Protein AF-A0A843E5I3-F1 (afdb_monomer_lite)

Sequence (64 aa):
MAAEMAYIGAGIAIGLTGLASGIAEKDVGAAAVGAITEDVSLFGKAMVLMVLPETIVIFGLVIA

Secondary structure (DSSP, 8-state):
-HHHHHHHHHHHHHHHHHHHHHHHHHHHHHHHHHHHHH-GGGHHHHHHHHTTTHHHHHHHHHH-

pLDDT: mean 95.67, std 5.55, range [64.19, 98.25]

Foldseek 3Di:
DVVVVLVVVLCCLLVVLVVQLVVVLVVLVVVLVVVCVVPVVCNVVSVVSSCPSVVSNVVSNVSD

Radius of gyration: 15.92 Å; chains: 1; bounding box: 38×16×43 Å

Structure (mmCIF, N/CA/C/O backbone):
data_AF-A0A843E5I3-F1
#
_entry.id   AF-A0A843E5I3-F1
#
loop_
_atom_site.group_PDB
_atom_site.id
_atom_site.type_symbol
_atom_site.label_atom_id
_atom_site.label_alt_id
_atom_site.label_comp_id
_atom_site.label_asym_id
_atom_site.label_entity_id
_atom_site.label_seq_id
_atom_site.pdbx_PDB_ins_code
_atom_si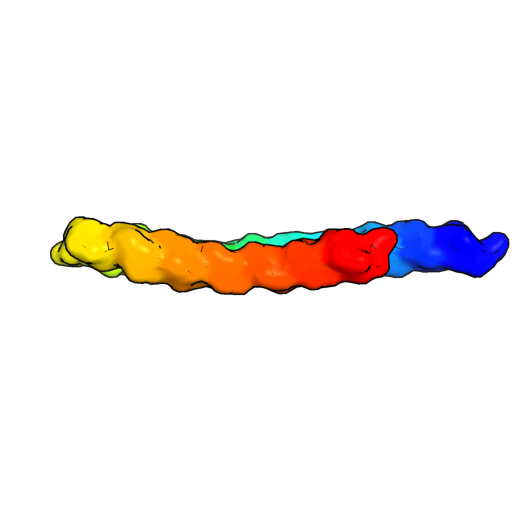te.Cartn_x
_atom_site.Cartn_y
_atom_site.Cartn_z
_atom_site.occupancy
_atom_site.B_iso_or_equiv
_atom_site.auth_seq_id
_atom_site.auth_comp_id
_atom_site.auth_asym_id
_atom_site.auth_atom_id
_atom_site.pdbx_PDB_model_num
ATOM 1 N N . MET A 1 1 ? 21.370 -4.295 -24.320 1.00 64.19 1 MET A N 1
ATOM 2 C CA . MET A 1 1 ? 20.778 -2.944 -24.192 1.00 64.19 1 MET A CA 1
ATOM 3 C C . MET A 1 1 ? 19.284 -2.944 -23.840 1.00 64.19 1 MET A C 1
ATOM 5 O O . MET A 1 1 ? 18.890 -2.175 -22.977 1.00 64.19 1 MET A O 1
ATOM 9 N N . ALA A 1 2 ? 18.423 -3.752 -24.480 1.00 73.06 2 ALA A N 1
ATOM 10 C CA . ALA A 1 2 ? 16.983 -3.738 -24.167 1.00 73.06 2 ALA A CA 1
ATOM 11 C C . ALA A 1 2 ? 16.634 -4.340 -22.787 1.00 73.06 2 ALA A C 1
ATOM 13 O O . ALA A 1 2 ? 15.729 -3.851 -22.119 1.00 73.06 2 ALA A O 1
ATOM 14 N N . ALA A 1 3 ? 17.365 -5.370 -22.346 1.00 79.88 3 ALA A N 1
ATOM 15 C CA . ALA A 1 3 ? 17.127 -6.028 -21.060 1.00 79.88 3 ALA A CA 1
ATOM 16 C C . ALA A 1 3 ? 17.557 -5.157 -19.865 1.00 79.88 3 ALA A C 1
ATOM 18 O O . ALA A 1 3 ? 16.861 -5.106 -18.858 1.00 79.88 3 ALA A O 1
ATOM 19 N N . GLU A 1 4 ? 18.661 -4.413 -19.988 1.00 90.25 4 GLU A N 1
ATOM 20 C CA . GLU A 1 4 ? 19.150 -3.508 -18.942 1.00 90.25 4 GLU A CA 1
ATOM 21 C C . GLU A 1 4 ? 18.150 -2.371 -18.674 1.00 90.25 4 GLU A C 1
ATOM 23 O O . GLU A 1 4 ? 17.856 -2.063 -17.521 1.00 90.25 4 GLU A O 1
ATOM 28 N N . MET A 1 5 ? 17.567 -1.793 -19.731 1.00 92.38 5 MET A N 1
ATOM 29 C CA . MET A 1 5 ? 16.504 -0.787 -19.605 1.00 92.38 5 MET A CA 1
ATOM 30 C C . MET A 1 5 ? 15.225 -1.363 -18.986 1.00 92.38 5 MET A C 1
ATOM 32 O O . MET A 1 5 ? 14.558 -0.660 -18.228 1.00 92.38 5 MET A O 1
ATOM 36 N N . ALA A 1 6 ? 14.895 -2.628 -19.269 1.00 93.56 6 ALA A N 1
ATOM 37 C CA . ALA A 1 6 ? 13.741 -3.292 -18.667 1.00 93.56 6 ALA A CA 1
ATOM 38 C C . ALA A 1 6 ? 13.894 -3.426 -17.142 1.00 93.56 6 ALA A C 1
ATOM 40 O O . ALA A 1 6 ? 12.953 -3.122 -16.417 1.00 93.56 6 ALA A O 1
ATOM 41 N N . TYR A 1 7 ? 15.087 -3.766 -16.638 1.00 95.38 7 TYR A N 1
ATOM 42 C CA . TYR A 1 7 ? 15.332 -3.848 -15.190 1.00 95.38 7 TYR A CA 1
ATOM 43 C C . TYR A 1 7 ? 15.234 -2.495 -14.478 1.00 95.38 7 TYR A C 1
ATOM 45 O O . TYR A 1 7 ? 14.715 -2.417 -13.365 1.00 95.38 7 TYR A O 1
ATOM 53 N N . ILE A 1 8 ? 15.692 -1.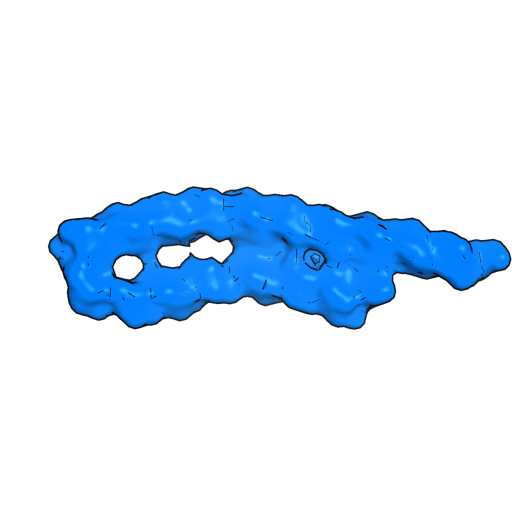416 -15.118 1.00 96.00 8 ILE A N 1
ATOM 54 C CA . ILE A 1 8 ? 15.509 -0.060 -14.579 1.00 96.00 8 ILE A CA 1
ATOM 55 C C . ILE A 1 8 ? 14.015 0.291 -14.549 1.00 96.00 8 ILE A C 1
ATOM 57 O O . ILE A 1 8 ? 13.527 0.807 -13.545 1.00 96.00 8 ILE A O 1
ATOM 61 N N . GLY A 1 9 ? 13.282 -0.029 -15.620 1.00 95.75 9 GLY A N 1
ATOM 62 C CA . GLY A 1 9 ? 11.833 0.162 -15.694 1.00 95.75 9 GLY A CA 1
ATOM 63 C C . GLY A 1 9 ? 11.080 -0.591 -14.595 1.00 95.75 9 GLY A C 1
ATOM 64 O O . GLY A 1 9 ? 10.241 0.006 -13.925 1.00 95.75 9 GLY A O 1
ATOM 65 N N . ALA A 1 10 ? 11.439 -1.853 -14.353 1.00 96.75 10 ALA A N 1
ATOM 66 C CA . ALA A 1 10 ? 10.885 -2.682 -13.286 1.00 96.75 10 ALA A CA 1
ATOM 67 C C . ALA A 1 10 ? 11.116 -2.069 -11.896 1.00 96.75 10 ALA A C 1
ATOM 69 O O . ALA A 1 10 ? 10.181 -1.928 -11.107 1.00 96.75 10 ALA A O 1
ATOM 70 N N . GLY A 1 11 ? 12.345 -1.616 -11.618 1.00 96.88 11 GLY A N 1
ATOM 71 C CA . GLY A 1 11 ? 12.680 -0.941 -10.362 1.00 96.88 11 GLY A CA 1
ATOM 72 C C . GLY A 1 11 ? 11.887 0.352 -10.145 1.00 96.88 11 GLY A C 1
ATOM 73 O O . GLY A 1 11 ? 11.419 0.612 -9.036 1.00 96.88 11 GLY A O 1
ATOM 74 N N . ILE A 1 12 ? 11.687 1.143 -11.204 1.00 97.12 12 ILE A N 1
ATOM 75 C CA . ILE A 1 12 ? 10.862 2.358 -11.152 1.00 97.12 12 ILE A CA 1
ATOM 76 C C . ILE A 1 12 ? 9.391 2.005 -10.914 1.00 97.12 12 ILE A C 1
ATOM 78 O O . ILE A 1 12 ? 8.757 2.642 -10.073 1.00 97.12 12 ILE A O 1
ATOM 82 N N . ALA A 1 13 ? 8.859 1.001 -11.618 1.00 97.38 13 ALA A N 1
ATOM 83 C CA . ALA A 1 13 ? 7.469 0.574 -11.488 1.00 97.38 13 ALA A CA 1
ATOM 84 C C . ALA A 1 13 ? 7.156 0.191 -10.039 1.00 97.38 13 ALA A C 1
ATOM 86 O O . ALA A 1 13 ? 6.311 0.837 -9.420 1.00 97.38 13 ALA A O 1
ATOM 87 N N . ILE A 1 14 ? 7.895 -0.764 -9.465 1.00 97.88 14 ILE A N 1
ATOM 88 C CA . ILE A 1 14 ? 7.639 -1.210 -8.093 1.00 97.88 14 ILE A CA 1
ATOM 89 C C . ILE A 1 14 ? 7.971 -0.142 -7.046 1.00 97.88 14 ILE A C 1
ATOM 91 O O . ILE A 1 14 ? 7.247 0.003 -6.059 1.00 97.88 14 ILE A O 1
ATOM 95 N N . GLY A 1 15 ? 9.033 0.641 -7.265 1.00 97.88 15 GLY A N 1
ATOM 96 C CA . GLY A 1 15 ? 9.452 1.693 -6.342 1.00 97.88 15 GLY A CA 1
ATOM 97 C C . GLY A 1 15 ? 8.404 2.797 -6.208 1.00 97.88 15 GLY A C 1
ATOM 98 O O . GLY A 1 15 ? 8.018 3.155 -5.094 1.00 97.88 15 GLY A O 1
ATOM 99 N N . LEU A 1 16 ? 7.896 3.311 -7.332 1.00 98.25 16 LEU A N 1
ATOM 100 C CA . LEU A 1 16 ? 6.897 4.382 -7.323 1.00 98.25 16 LEU A CA 1
ATOM 101 C C . LEU A 1 16 ? 5.538 3.900 -6.816 1.00 98.25 16 LEU A C 1
ATOM 103 O O . LEU A 1 16 ? 4.901 4.610 -6.037 1.00 98.25 16 LEU A O 1
ATOM 107 N N . THR A 1 17 ? 5.097 2.701 -7.201 1.00 98.25 17 THR A N 1
ATOM 108 C CA . THR A 1 17 ? 3.834 2.155 -6.687 1.00 98.25 17 THR A CA 1
ATOM 109 C C . THR A 1 17 ? 3.912 1.816 -5.204 1.00 98.25 17 THR A C 1
ATOM 111 O O . THR A 1 17 ? 2.930 2.011 -4.496 1.00 98.25 17 THR A O 1
ATOM 114 N N . GLY A 1 18 ? 5.067 1.356 -4.711 1.00 98.06 18 GLY A N 1
ATOM 115 C CA . GLY A 1 18 ? 5.285 1.114 -3.283 1.00 98.06 18 GLY A CA 1
ATOM 116 C C . GLY A 1 18 ? 5.192 2.400 -2.464 1.00 98.06 18 GLY A C 1
ATOM 117 O O . GLY A 1 18 ? 4.491 2.443 -1.454 1.00 98.06 18 GLY A O 1
ATOM 118 N N . LEU A 1 19 ? 5.818 3.481 -2.942 1.00 98.25 19 LEU A N 1
ATOM 119 C CA . LEU A 1 19 ? 5.690 4.804 -2.323 1.00 98.25 19 LEU A CA 1
ATOM 120 C C . LEU A 1 19 ? 4.241 5.308 -2.344 1.00 98.25 19 LEU A C 1
ATOM 122 O O . LEU A 1 19 ? 3.759 5.827 -1.340 1.00 98.25 19 LEU A O 1
ATOM 126 N N . ALA A 1 20 ? 3.536 5.135 -3.464 1.00 97.88 20 ALA A N 1
ATOM 127 C CA . ALA A 1 20 ? 2.134 5.524 -3.582 1.00 97.88 20 ALA A CA 1
ATOM 128 C C . ALA A 1 20 ? 1.216 4.722 -2.637 1.00 97.88 20 ALA A C 1
ATOM 130 O O . ALA A 1 20 ? 0.342 5.326 -2.013 1.00 97.88 20 ALA A O 1
ATOM 131 N N . SER A 1 21 ? 1.446 3.409 -2.482 1.00 97.88 21 SER A N 1
ATOM 132 C CA . SER A 1 21 ? 0.723 2.552 -1.525 1.00 97.88 21 SER A CA 1
ATOM 133 C C . SER A 1 21 ? 0.875 3.086 -0.106 1.00 97.88 21 SER A C 1
ATOM 135 O O . SER A 1 21 ? -0.121 3.409 0.532 1.00 97.88 21 SER 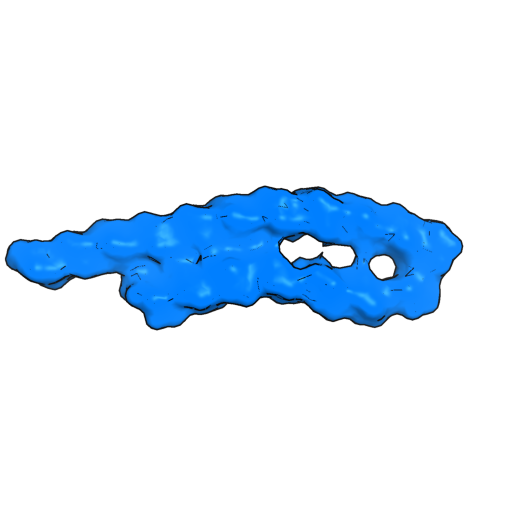A O 1
ATOM 137 N N . GLY A 1 22 ? 2.113 3.328 0.341 1.00 97.69 22 GLY A N 1
ATOM 138 C CA . GLY A 1 22 ? 2.374 3.835 1.691 1.00 97.69 22 GLY A CA 1
ATOM 139 C C . GLY A 1 22 ? 1.770 5.221 1.962 1.00 97.69 22 GLY A C 1
ATOM 140 O O . GLY A 1 22 ? 1.302 5.494 3.068 1.00 97.69 22 GLY A O 1
ATOM 141 N N . ILE A 1 23 ? 1.731 6.108 0.959 1.00 98.25 23 ILE A N 1
ATOM 142 C CA . ILE A 1 23 ? 1.067 7.419 1.089 1.00 98.25 23 ILE A CA 1
ATOM 143 C C . ILE A 1 23 ? -0.441 7.245 1.298 1.00 98.25 23 ILE A C 1
ATOM 145 O O . ILE A 1 23 ? -1.012 7.921 2.155 1.00 98.25 23 ILE A O 1
ATOM 149 N N . ALA A 1 24 ? -1.076 6.345 0.548 1.00 97.56 24 ALA A N 1
ATOM 150 C CA . ALA A 1 24 ? -2.497 6.054 0.695 1.00 97.56 24 ALA A CA 1
ATOM 151 C C . ALA A 1 24 ? -2.801 5.336 2.025 1.00 97.56 24 ALA A C 1
ATOM 153 O O . ALA A 1 24 ? -3.733 5.726 2.731 1.00 97.56 24 ALA A O 1
ATOM 154 N N . GLU A 1 25 ? -1.980 4.358 2.419 1.00 97.62 25 GLU A N 1
ATOM 155 C CA . GLU A 1 25 ? -2.087 3.654 3.704 1.00 97.62 25 GLU A CA 1
ATOM 156 C C . GLU A 1 25 ? -1.979 4.603 4.901 1.00 97.62 25 GLU A C 1
ATOM 158 O O . GLU A 1 25 ? -2.697 4.428 5.883 1.00 97.62 25 GLU A O 1
ATOM 163 N N . LYS A 1 26 ? -1.128 5.635 4.835 1.00 97.38 26 LYS A N 1
ATOM 164 C CA . LYS A 1 26 ? -0.986 6.626 5.915 1.00 97.38 26 LYS A CA 1
ATOM 165 C C . LYS A 1 26 ? -2.328 7.294 6.249 1.00 97.38 26 LYS A C 1
ATOM 167 O O . LYS A 1 26 ? -2.660 7.438 7.425 1.00 97.38 26 LYS A O 1
ATOM 172 N N . ASP A 1 27 ? -3.095 7.698 5.238 1.00 97.06 27 ASP A N 1
ATOM 173 C CA . ASP A 1 27 ? -4.388 8.361 5.448 1.00 97.06 27 ASP A CA 1
ATOM 174 C C . ASP A 1 27 ? -5.498 7.348 5.797 1.00 97.06 27 ASP A C 1
ATOM 176 O O . ASP A 1 27 ? -6.274 7.575 6.731 1.00 97.06 27 ASP A O 1
ATOM 180 N N . VAL A 1 28 ? -5.549 6.202 5.105 1.00 97.25 28 VAL A N 1
ATOM 181 C CA . VAL A 1 28 ? -6.563 5.157 5.346 1.00 97.25 28 VAL A CA 1
ATOM 182 C C . VAL A 1 28 ? -6.385 4.508 6.720 1.00 97.25 28 VAL A C 1
ATOM 184 O O . VAL A 1 28 ? -7.366 4.326 7.440 1.00 97.25 28 VAL A O 1
ATOM 187 N N . GLY A 1 29 ? -5.150 4.215 7.122 1.00 96.38 29 GLY A N 1
ATOM 188 C CA . GLY A 1 29 ? -4.822 3.606 8.409 1.00 96.38 29 GLY A CA 1
ATOM 189 C C . GLY A 1 29 ? -5.165 4.513 9.587 1.00 96.38 29 GLY A C 1
ATOM 190 O O . GLY A 1 29 ? -5.759 4.053 10.564 1.00 96.38 29 GLY A O 1
ATOM 191 N N . ALA A 1 30 ? -4.880 5.815 9.480 1.00 97.38 30 ALA A N 1
ATOM 192 C CA . ALA A 1 30 ? -5.269 6.787 10.502 1.00 97.38 30 ALA A CA 1
ATOM 193 C C . ALA A 1 30 ? -6.799 6.845 10.679 1.00 97.38 30 ALA A C 1
ATOM 195 O O . ALA A 1 30 ? -7.294 6.808 11.808 1.00 97.38 30 ALA A O 1
ATOM 196 N N . ALA A 1 31 ? -7.550 6.866 9.573 1.00 97.19 31 ALA A N 1
ATOM 197 C CA . ALA A 1 31 ? -9.012 6.843 9.605 1.00 97.19 31 ALA A CA 1
ATOM 198 C C . ALA A 1 31 ? -9.568 5.516 10.156 1.00 97.19 31 ALA A C 1
ATOM 200 O O . ALA A 1 31 ? -10.503 5.524 10.956 1.00 97.19 31 ALA A O 1
ATOM 201 N N . ALA A 1 32 ? -8.976 4.383 9.770 1.00 97.44 32 ALA A N 1
ATOM 202 C CA . ALA A 1 32 ? -9.357 3.052 10.233 1.00 97.44 32 ALA A CA 1
ATOM 203 C C . ALA A 1 32 ? -9.205 2.911 11.754 1.00 97.44 32 ALA A C 1
ATOM 205 O O . ALA A 1 32 ? -10.139 2.474 12.424 1.00 97.44 32 ALA A O 1
ATOM 206 N N . VAL A 1 33 ? -8.061 3.324 12.311 1.00 97.19 33 VAL A N 1
ATOM 207 C CA . VAL A 1 33 ? -7.813 3.279 13.763 1.00 97.19 33 VAL A CA 1
ATOM 208 C C . VAL A 1 33 ? -8.776 4.195 14.520 1.00 97.19 33 VAL A C 1
ATOM 210 O O . VAL A 1 33 ? -9.303 3.790 15.559 1.00 97.19 33 VAL A O 1
ATOM 213 N N . GLY A 1 34 ? -9.051 5.394 13.994 1.00 97.06 34 GLY A N 1
ATOM 214 C CA . GLY A 1 34 ? -10.054 6.298 14.562 1.00 97.06 34 GLY A CA 1
ATOM 215 C C . GLY A 1 34 ? -11.436 5.646 14.638 1.00 97.06 34 GLY A C 1
ATOM 216 O O . GLY A 1 34 ? -12.006 5.543 15.722 1.00 97.06 34 GLY A O 1
ATOM 217 N N . ALA A 1 35 ? -11.913 5.097 13.519 1.00 97.38 35 ALA A N 1
ATOM 218 C CA . ALA A 1 35 ? -13.219 4.444 13.443 1.00 97.38 35 ALA A CA 1
ATOM 219 C C . ALA A 1 35 ? -13.333 3.214 14.363 1.00 97.38 35 ALA A C 1
ATOM 221 O O . ALA A 1 35 ? -14.356 3.030 15.015 1.00 97.38 35 ALA A O 1
ATOM 222 N N . ILE A 1 36 ? -12.283 2.388 14.455 1.00 98.00 36 ILE A N 1
ATOM 223 C CA . ILE A 1 36 ? -12.253 1.221 15.358 1.00 98.00 36 ILE A CA 1
ATOM 224 C C . ILE A 1 36 ? -12.303 1.653 16.829 1.00 98.00 36 ILE A C 1
ATOM 226 O O . ILE A 1 36 ? -12.888 0.956 17.656 1.00 98.00 36 ILE A O 1
ATOM 230 N N . THR A 1 37 ? -11.684 2.790 17.161 1.00 97.81 37 THR A N 1
ATOM 231 C CA . THR A 1 37 ? -11.694 3.336 18.525 1.00 97.81 37 THR A CA 1
ATOM 232 C C . THR A 1 37 ? -13.087 3.834 18.918 1.00 97.81 37 THR A C 1
ATOM 234 O O . THR A 1 37 ? -13.470 3.699 20.078 1.00 97.81 37 THR A O 1
ATOM 237 N N . GLU A 1 38 ? -13.851 4.382 17.968 1.00 97.88 38 GLU A N 1
ATOM 238 C CA . GLU A 1 38 ? -15.248 4.785 18.178 1.00 97.88 38 GLU A CA 1
ATOM 239 C C . GLU A 1 38 ? -16.201 3.580 18.250 1.00 97.88 38 GLU A C 1
ATOM 241 O O . GLU A 1 38 ? -17.080 3.541 19.112 1.00 97.88 38 GLU A O 1
ATOM 246 N N . ASP A 1 39 ? -16.021 2.587 17.374 1.00 97.94 39 ASP A N 1
ATOM 247 C CA . ASP A 1 39 ? -16.829 1.367 17.328 1.00 97.94 39 ASP A CA 1
ATOM 248 C C . ASP A 1 39 ? -15.994 0.154 16.880 1.00 97.94 39 ASP A C 1
ATOM 250 O O . ASP A 1 39 ? -15.653 -0.022 15.707 1.00 97.94 39 ASP A O 1
ATOM 254 N N . VAL A 1 40 ? -15.724 -0.750 17.826 1.00 97.19 40 VAL A N 1
ATOM 255 C CA . VAL A 1 40 ? -14.929 -1.970 17.605 1.00 97.19 40 VAL A CA 1
ATOM 256 C C . VAL A 1 40 ? -15.567 -2.907 16.571 1.00 97.19 40 VAL A C 1
ATOM 258 O O . VAL A 1 40 ? -14.856 -3.666 15.906 1.00 97.19 40 VAL A O 1
ATOM 261 N N . SER A 1 41 ? -16.889 -2.846 16.369 1.00 98.06 41 SER A N 1
ATOM 262 C CA . SER A 1 41 ? -17.570 -3.658 15.353 1.00 98.06 41 SER A CA 1
ATOM 263 C C . SER A 1 41 ? -17.122 -3.315 13.925 1.00 98.06 41 SER A C 1
ATOM 265 O O . SER A 1 41 ? -17.225 -4.151 13.021 1.00 98.06 41 SER A O 1
ATOM 267 N N . LEU A 1 42 ? -16.536 -2.128 13.722 1.00 98.00 42 LEU A N 1
ATOM 268 C CA . LEU A 1 42 ? -16.021 -1.675 12.433 1.00 98.00 42 LEU A CA 1
ATOM 269 C C . LEU A 1 42 ? -14.679 -2.303 12.046 1.00 98.00 42 LEU A C 1
ATOM 271 O O . LEU A 1 42 ? -14.279 -2.145 10.893 1.00 98.00 42 LEU A O 1
ATOM 275 N N . PHE A 1 43 ? -14.011 -3.051 12.933 1.00 96.81 43 PHE A N 1
ATOM 276 C CA . PHE A 1 43 ? -12.700 -3.659 12.667 1.00 96.81 43 PHE A CA 1
ATOM 277 C C . PHE A 1 43 ? -12.632 -4.394 11.323 1.00 96.81 43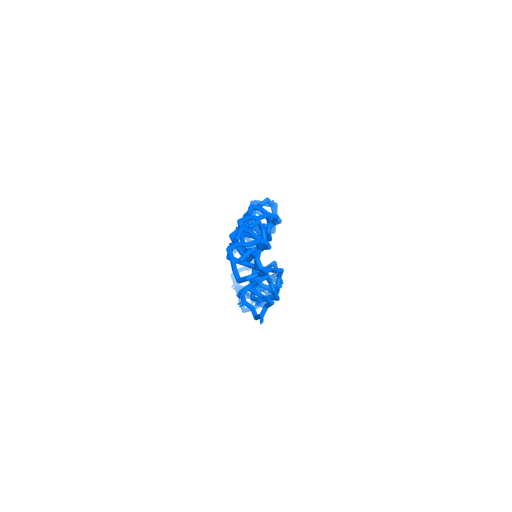 PHE A C 1
ATOM 279 O O . PHE A 1 43 ? -11.747 -4.126 10.513 1.00 96.81 43 PHE A O 1
ATOM 286 N N . GLY A 1 44 ? -13.600 -5.271 11.035 1.00 97.25 44 GLY A N 1
ATOM 287 C CA . GLY A 1 44 ? -13.606 -6.036 9.785 1.00 97.25 44 GLY A CA 1
ATOM 288 C C . GLY A 1 44 ? -13.725 -5.147 8.543 1.00 97.25 44 GLY A C 1
ATOM 289 O O . GLY A 1 44 ? -13.010 -5.343 7.563 1.00 97.25 44 GLY A O 1
ATOM 290 N N . LYS A 1 45 ? -14.587 -4.124 8.594 1.00 97.12 45 LYS A N 1
ATOM 291 C CA . LYS A 1 45 ? -14.766 -3.176 7.486 1.00 97.12 45 LYS A CA 1
ATOM 292 C C . LYS A 1 45 ? -13.532 -2.293 7.305 1.00 97.12 45 LYS A C 1
ATOM 294 O O . LYS A 1 45 ? -13.105 -2.073 6.176 1.00 97.12 45 LYS A O 1
ATOM 299 N N . ALA A 1 46 ? -12.954 -1.823 8.406 1.00 97.12 46 ALA A N 1
ATOM 300 C CA . ALA A 1 46 ? -11.737 -1.026 8.418 1.00 97.12 46 ALA A CA 1
ATOM 301 C C . ALA A 1 46 ? -10.554 -1.799 7.811 1.00 97.12 46 ALA A C 1
ATOM 303 O O . ALA A 1 46 ? -9.849 -1.251 6.970 1.00 97.12 46 ALA A O 1
ATOM 304 N N . MET A 1 47 ? -10.405 -3.088 8.135 1.00 96.00 47 MET A N 1
ATOM 305 C CA . MET A 1 47 ? -9.389 -3.961 7.533 1.00 96.00 47 MET A CA 1
ATOM 306 C C . MET A 1 47 ? -9.563 -4.121 6.018 1.00 96.00 47 MET A C 1
ATOM 308 O O . MET A 1 47 ? -8.582 -4.062 5.283 1.00 96.00 47 MET A O 1
ATOM 312 N N . VAL A 1 48 ? -10.798 -4.292 5.532 1.00 96.31 48 VAL A N 1
ATOM 313 C CA . VAL A 1 48 ? -11.060 -4.391 4.083 1.00 96.31 48 VAL A CA 1
ATOM 314 C C . VAL A 1 48 ? -10.681 -3.097 3.365 1.00 96.31 48 VAL A C 1
ATOM 316 O O . VAL A 1 48 ? -10.074 -3.151 2.300 1.00 96.31 48 VAL A O 1
ATOM 319 N N . LEU A 1 49 ? -11.011 -1.941 3.945 1.00 96.12 49 LEU A N 1
ATOM 320 C CA . LEU A 1 49 ? -10.649 -0.643 3.372 1.00 96.12 49 LEU A CA 1
ATOM 321 C C . LEU A 1 49 ? -9.135 -0.396 3.418 1.00 96.12 49 LEU A C 1
ATOM 323 O O . LEU A 1 49 ? -8.591 0.137 2.454 1.00 96.12 49 LEU A O 1
ATOM 327 N N . MET A 1 50 ? -8.465 -0.829 4.491 1.00 95.44 50 MET A N 1
ATOM 328 C CA . MET A 1 50 ? -7.012 -0.729 4.657 1.00 95.44 50 MET A CA 1
ATOM 329 C C . MET A 1 50 ? -6.234 -1.538 3.617 1.00 95.44 50 MET A C 1
ATOM 331 O O . MET A 1 50 ? -5.129 -1.158 3.281 1.00 95.44 50 MET A O 1
ATOM 335 N N . VAL A 1 51 ? -6.804 -2.615 3.072 1.00 96.19 51 VAL A N 1
ATOM 336 C CA . VAL A 1 51 ? -6.140 -3.445 2.049 1.00 96.19 51 VAL A CA 1
ATOM 337 C C . VAL A 1 51 ? -6.243 -2.865 0.631 1.00 96.19 51 VAL A C 1
ATOM 339 O O . VAL A 1 51 ? -5.573 -3.338 -0.285 1.00 96.19 51 VAL A O 1
ATOM 342 N N . LEU A 1 52 ? -7.108 -1.871 0.401 1.00 96.44 52 LEU A N 1
ATOM 343 C CA . LEU A 1 52 ? -7.303 -1.310 -0.940 1.00 96.44 52 LEU A CA 1
ATOM 344 C C . LEU A 1 52 ? -6.047 -0.600 -1.484 1.00 96.44 52 LEU A C 1
ATOM 346 O O . LEU A 1 52 ? -5.727 -0.841 -2.652 1.00 96.44 52 LEU A O 1
ATOM 350 N N . PRO A 1 53 ? -5.318 0.228 -0.705 1.00 97.00 53 PRO A N 1
ATOM 351 C CA . PRO A 1 53 ? -4.033 0.796 -1.122 1.00 97.00 53 PRO A CA 1
ATOM 352 C C . PRO A 1 53 ? -3.023 -0.231 -1.656 1.00 97.00 53 PRO A C 1
ATOM 354 O O . PRO A 1 53 ? -2.414 0.021 -2.695 1.00 97.00 53 PRO A O 1
ATOM 357 N N . GLU A 1 54 ? -2.933 -1.420 -1.056 1.00 96.62 54 GLU A N 1
ATOM 358 C CA . GLU A 1 54 ? -1.981 -2.483 -1.430 1.00 96.62 54 GLU A CA 1
ATOM 359 C C . GLU A 1 54 ? -2.149 -2.954 -2.875 1.00 96.62 54 GLU A C 1
ATOM 361 O O . GLU A 1 54 ? -1.198 -3.438 -3.493 1.00 96.62 54 GLU A O 1
ATOM 366 N N . THR A 1 55 ? -3.327 -2.756 -3.472 1.00 96.62 55 THR A N 1
ATOM 367 C CA . THR A 1 55 ? -3.537 -3.040 -4.900 1.00 96.62 55 THR A CA 1
ATOM 368 C C . THR A 1 55 ? -2.608 -2.222 -5.803 1.00 96.62 55 THR A C 1
ATOM 370 O O . THR A 1 55 ? -2.184 -2.718 -6.848 1.00 96.62 55 THR A O 1
ATOM 373 N N . ILE A 1 56 ? -2.218 -1.014 -5.380 1.00 97.56 56 ILE A N 1
ATOM 374 C CA . ILE A 1 56 ? -1.310 -0.127 -6.113 1.00 97.56 56 ILE A CA 1
ATOM 375 C C . ILE A 1 56 ? 0.064 -0.787 -6.255 1.00 97.56 56 ILE A C 1
ATOM 377 O O . ILE A 1 56 ? 0.575 -0.918 -7.370 1.00 97.56 56 ILE A O 1
ATOM 381 N N . VAL A 1 57 ? 0.658 -1.238 -5.143 1.00 98.00 57 VAL A N 1
ATOM 382 C CA . VAL A 1 57 ? 1.981 -1.881 -5.163 1.00 98.00 57 VAL A CA 1
ATOM 383 C C . VAL A 1 57 ? 1.938 -3.276 -5.780 1.00 98.00 57 VAL A C 1
ATOM 385 O O . VAL A 1 57 ? 2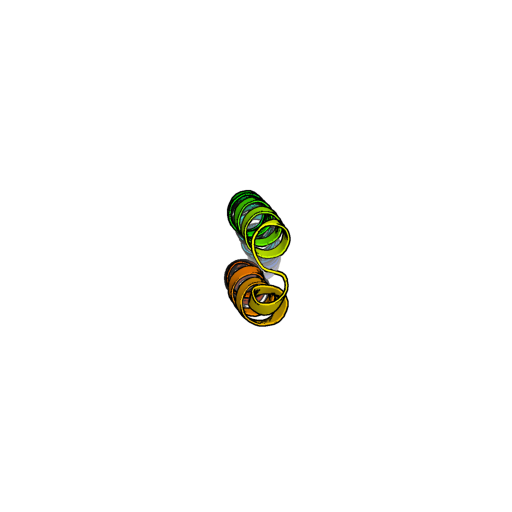.879 -3.650 -6.476 1.00 98.00 57 VAL A O 1
ATOM 388 N N . ILE A 1 58 ? 0.837 -4.018 -5.622 1.00 97.62 58 ILE A N 1
ATOM 389 C CA . ILE A 1 58 ? 0.662 -5.319 -6.283 1.00 97.62 58 ILE A CA 1
ATOM 390 C C . ILE A 1 58 ? 0.687 -5.155 -7.805 1.00 97.62 58 ILE A C 1
ATOM 392 O O . ILE A 1 58 ? 1.352 -5.933 -8.485 1.00 97.62 58 ILE A O 1
ATOM 396 N N . PHE A 1 59 ? 0.033 -4.131 -8.361 1.00 96.69 59 PHE A N 1
ATOM 397 C CA . PHE A 1 59 ? 0.113 -3.877 -9.801 1.00 96.69 59 PHE A CA 1
ATOM 398 C C . PHE A 1 59 ? 1.519 -3.478 -10.249 1.00 96.69 59 PHE A C 1
ATOM 400 O O . PHE A 1 59 ? 1.974 -3.969 -11.279 1.00 96.69 59 PHE A O 1
ATOM 407 N N . GLY A 1 60 ? 2.240 -2.667 -9.472 1.00 96.88 60 GLY A N 1
ATOM 408 C CA . GLY A 1 60 ? 3.643 -2.369 -9.775 1.00 96.88 60 GLY A CA 1
ATOM 409 C C . GLY A 1 60 ? 4.543 -3.602 -9.741 1.00 96.88 60 GLY A C 1
ATOM 410 O O . GLY A 1 60 ? 5.393 -3.748 -10.612 1.00 96.88 60 GLY A O 1
ATOM 411 N N . LEU A 1 61 ? 4.312 -4.522 -8.800 1.00 97.44 61 LEU A N 1
ATOM 412 C CA . LEU A 1 61 ? 5.021 -5.800 -8.712 1.00 97.44 61 LEU A CA 1
ATOM 413 C C . LEU A 1 61 ? 4.707 -6.736 -9.883 1.00 97.44 61 LEU A C 1
ATOM 415 O O . LEU A 1 61 ? 5.599 -7.431 -10.344 1.00 97.44 61 LEU A O 1
ATOM 419 N N . VAL A 1 62 ? 3.462 -6.775 -10.361 1.00 96.88 62 VAL A N 1
ATOM 420 C CA . VAL A 1 62 ? 3.077 -7.617 -11.510 1.00 96.88 62 VAL A CA 1
ATOM 421 C C . VAL A 1 62 ? 3.689 -7.107 -12.822 1.00 96.88 62 VAL A C 1
ATOM 423 O O . VAL A 1 62 ? 3.908 -7.896 -13.739 1.00 96.88 62 VAL A O 1
ATOM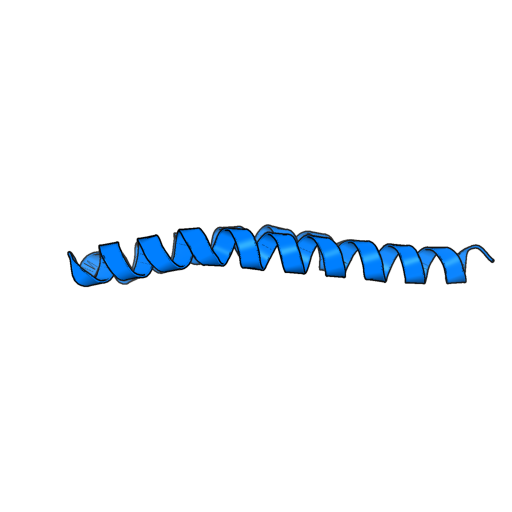 426 N N . ILE A 1 63 ? 3.932 -5.798 -12.928 1.00 94.38 63 ILE A N 1
ATOM 427 C CA . ILE A 1 63 ? 4.525 -5.166 -14.115 1.00 94.38 63 ILE A CA 1
ATOM 428 C C . ILE A 1 63 ? 6.059 -5.233 -14.116 1.00 94.38 63 ILE A C 1
ATOM 430 O O . ILE A 1 63 ? 6.652 -5.272 -15.195 1.00 94.38 63 ILE A O 1
ATOM 434 N N . ALA A 1 64 ? 6.679 -5.192 -12.935 1.00 91.81 64 ALA A N 1
ATOM 435 C CA . ALA A 1 64 ? 8.126 -5.262 -12.746 1.00 91.81 64 ALA A CA 1
ATOM 436 C C . ALA A 1 64 ? 8.700 -6.644 -13.106 1.00 91.81 64 ALA A C 1
ATOM 438 O O . ALA A 1 64 ? 9.772 -6.667 -13.755 1.00 91.81 64 ALA A O 1
#